Protein AF-A0A931GPS6-F1 (afdb_monomer)

Sequence (138 aa):
MGAQVFADIESTREVWTLAVPTLPRVAVMQGTRPGVTLSGTPGQKTSITVAGITISGLPQGDNGQGALESSVYTTGTFEFPITGAVAGTVPGVPVYFVAADGTLSITATGNTYFGVVNEPSGYLVRGTVRPIKIGVTA

Nearest PDB structures (foldseek):
  5wk1-assembly1_X  TM=4.349E-01  e=1.914E-01  Pseudoalteromonas phage TW1

Structure (mmCIF, N/CA/C/O backbone):
data_AF-A0A931GPS6-F1
#
_entry.id   AF-A0A931GPS6-F1
#
loop_
_atom_site.group_PDB
_atom_site.id
_atom_site.type_symbol
_atom_site.label_atom_id
_atom_site.label_alt_id
_atom_site.label_comp_id
_atom_site.label_asym_id
_atom_site.label_entity_id
_atom_site.label_seq_id
_atom_site.pdbx_PDB_ins_code
_atom_site.Cartn_x
_atom_site.Cartn_y
_atom_site.Cartn_z
_atom_site.occupancy
_atom_site.B_iso_or_equiv
_atom_site.auth_seq_id
_atom_site.auth_comp_id
_atom_site.auth_asym_id
_atom_site.auth_atom_id
_atom_site.pdbx_PDB_model_num
ATOM 1 N N . MET A 1 1 ? 9.124 1.907 -0.034 1.00 54.72 1 MET A N 1
ATOM 2 C CA . MET A 1 1 ? 8.328 1.878 -1.280 1.00 54.72 1 MET A CA 1
ATOM 3 C C . MET A 1 1 ? 7.796 0.475 -1.438 1.00 54.72 1 MET A C 1
ATOM 5 O O . MET A 1 1 ? 8.577 -0.442 -1.206 1.00 54.72 1 MET A O 1
ATOM 9 N N . GLY A 1 2 ? 6.513 0.307 -1.754 1.00 60.44 2 GLY A N 1
ATOM 10 C CA . GLY A 1 2 ? 5.933 -1.023 -1.828 1.00 60.44 2 GLY A CA 1
ATOM 11 C C . GLY A 1 2 ? 6.052 -1.693 -3.189 1.00 60.44 2 GLY A C 1
ATOM 12 O O . GLY A 1 2 ? 5.688 -1.120 -4.210 1.00 60.44 2 GLY A O 1
ATOM 13 N N . ALA A 1 3 ? 6.598 -2.903 -3.238 1.00 74.56 3 ALA A N 1
ATOM 14 C CA . ALA A 1 3 ? 6.698 -3.657 -4.484 1.00 74.56 3 ALA A CA 1
ATOM 15 C C . ALA A 1 3 ? 5.430 -4.493 -4.677 1.00 74.56 3 ALA A C 1
ATOM 17 O O . ALA A 1 3 ? 5.008 -5.184 -3.757 1.00 74.56 3 ALA A O 1
ATOM 18 N N . GLN A 1 4 ? 4.808 -4.451 -5.854 1.00 76.25 4 GLN A N 1
ATOM 19 C CA . GLN A 1 4 ? 3.687 -5.343 -6.147 1.00 76.25 4 GLN A CA 1
ATOM 20 C C . GLN A 1 4 ? 4.184 -6.793 -6.184 1.00 76.25 4 GLN A C 1
ATOM 22 O O . GLN A 1 4 ? 5.137 -7.104 -6.895 1.00 76.25 4 GLN A O 1
ATOM 27 N N . VAL A 1 5 ? 3.539 -7.662 -5.409 1.00 76.88 5 VAL A N 1
ATOM 28 C CA . VAL A 1 5 ? 3.860 -9.095 -5.300 1.00 76.88 5 VAL A CA 1
ATOM 29 C C . VAL A 1 5 ? 2.902 -9.926 -6.140 1.00 76.88 5 VAL A C 1
ATOM 31 O O . VAL A 1 5 ? 3.316 -10.894 -6.769 1.00 76.88 5 VAL A O 1
ATOM 34 N N . PHE A 1 6 ? 1.628 -9.527 -6.187 1.00 77.00 6 PHE A N 1
ATOM 35 C CA . PHE A 1 6 ? 0.615 -10.159 -7.029 1.00 77.00 6 PHE A CA 1
ATOM 36 C C . PHE A 1 6 ? -0.213 -9.138 -7.782 1.00 77.00 6 PHE A C 1
ATOM 38 O O . PHE A 1 6 ? -0.380 -7.999 -7.333 1.00 77.00 6 PHE A O 1
ATOM 45 N N . ALA A 1 7 ? -0.746 -9.602 -8.913 1.00 76.81 7 ALA A N 1
ATOM 46 C CA . ALA A 1 7 ? -1.601 -8.825 -9.787 1.00 76.81 7 ALA A CA 1
ATOM 47 C C . ALA A 1 7 ? -2.745 -8.172 -9.001 1.00 76.81 7 ALA A C 1
ATOM 49 O O . ALA A 1 7 ? -3.389 -8.789 -8.148 1.00 76.81 7 ALA A O 1
ATOM 50 N N . ASP A 1 8 ? -2.951 -6.898 -9.293 1.00 82.44 8 ASP A N 1
ATOM 51 C CA . ASP A 1 8 ? -4.174 -6.185 -8.986 1.00 82.44 8 ASP A CA 1
ATOM 52 C C . ASP A 1 8 ? -5.224 -6.494 -10.060 1.00 82.44 8 ASP A C 1
ATOM 54 O O . ASP A 1 8 ? -4.926 -7.075 -11.107 1.00 82.44 8 ASP A O 1
ATOM 58 N N . ILE A 1 9 ? -6.464 -6.090 -9.809 1.00 79.81 9 ILE A N 1
ATOM 59 C CA . ILE A 1 9 ? -7.508 -6.118 -10.827 1.00 79.81 9 ILE A CA 1
ATOM 60 C C . ILE A 1 9 ? -7.524 -4.742 -11.493 1.00 79.81 9 ILE A C 1
ATOM 62 O O . ILE A 1 9 ? -7.954 -3.764 -10.887 1.00 79.81 9 ILE A O 1
ATOM 66 N N . GLU A 1 10 ? -7.086 -4.653 -12.750 1.00 78.94 10 GLU A N 1
ATOM 67 C CA . GLU A 1 10 ? -6.937 -3.349 -13.415 1.00 78.94 10 GLU A CA 1
ATOM 68 C C . GLU A 1 10 ? -8.250 -2.563 -13.484 1.00 78.94 10 GLU A C 1
ATOM 70 O O . GLU A 1 10 ? -8.254 -1.342 -13.345 1.00 78.94 10 GLU A O 1
ATOM 75 N N . SER A 1 11 ? -9.377 -3.266 -13.637 1.00 78.38 11 SER A N 1
ATOM 76 C CA . SER A 1 11 ? -10.708 -2.659 -13.688 1.00 78.38 11 SER A CA 1
ATOM 77 C C . SER A 1 11 ? -11.178 -2.082 -12.350 1.00 78.38 11 SER A C 1
ATOM 79 O O . SER A 1 11 ? -12.202 -1.409 -12.326 1.00 78.38 11 SER A O 1
ATOM 81 N N . THR A 1 12 ? -10.478 -2.349 -11.240 1.00 83.25 12 THR A N 1
ATOM 82 C CA . THR A 1 12 ? -10.777 -1.739 -9.934 1.00 83.25 12 THR A CA 1
ATOM 83 C C . THR A 1 12 ? -9.880 -0.547 -9.626 1.00 83.25 12 THR A C 1
ATOM 85 O O . THR A 1 12 ? -10.019 0.048 -8.558 1.00 83.25 12 THR A O 1
ATOM 88 N N . ARG A 1 13 ? -8.938 -0.194 -10.511 1.00 87.31 13 ARG A N 1
ATOM 89 C CA . ARG A 1 13 ? -8.106 0.999 -10.331 1.00 87.31 13 ARG A CA 1
ATOM 90 C C . ARG A 1 13 ? -8.981 2.245 -10.359 1.00 87.31 13 ARG A C 1
ATOM 92 O O . ARG A 1 13 ? -9.891 2.370 -11.173 1.00 87.31 13 ARG A O 1
ATOM 99 N N . GLU A 1 14 ? -8.671 3.179 -9.478 1.00 90.44 14 GLU A N 1
ATOM 100 C CA . GLU A 1 14 ? -9.424 4.422 -9.325 1.00 90.44 14 GLU A CA 1
ATOM 101 C C . GLU A 1 14 ? -8.483 5.621 -9.388 1.00 90.44 14 GLU A C 1
ATOM 103 O O . GLU A 1 14 ? -7.279 5.483 -9.186 1.00 90.44 14 GLU A O 1
ATOM 108 N N . VAL A 1 15 ? -9.028 6.804 -9.666 1.00 91.06 15 VAL A N 1
ATOM 109 C CA . VAL A 1 15 ? -8.310 8.067 -9.475 1.00 91.06 15 VAL A CA 1
ATOM 110 C C . VAL A 1 15 ? -8.781 8.665 -8.161 1.00 91.06 15 VAL A C 1
ATOM 112 O O . VAL A 1 15 ? -9.977 8.887 -7.975 1.00 91.06 15 VAL A O 1
ATOM 115 N N . TRP A 1 16 ? -7.851 8.890 -7.236 1.00 92.69 16 TRP A N 1
ATOM 116 C CA . TRP A 1 16 ? -8.140 9.480 -5.933 1.00 92.69 16 TRP A CA 1
ATOM 117 C C . TRP A 1 16 ? -7.515 10.860 -5.824 1.00 92.69 16 TRP A C 1
ATOM 119 O O . TRP A 1 16 ? -6.339 11.034 -6.136 1.00 92.69 16 TRP A O 1
ATOM 129 N N . THR A 1 17 ? -8.282 11.813 -5.297 1.00 93.06 17 THR A N 1
ATOM 130 C CA . THR A 1 17 ? -7.736 13.055 -4.750 1.00 93.06 17 THR A CA 1
ATOM 131 C C . THR A 1 17 ? -7.157 12.767 -3.367 1.00 93.06 17 THR A C 1
ATOM 133 O O . THR A 1 17 ? -7.866 12.315 -2.466 1.00 93.06 17 THR A O 1
ATOM 136 N N . LEU A 1 18 ? -5.862 13.011 -3.204 1.00 90.19 18 LEU A N 1
ATOM 137 C CA . LEU A 1 18 ? -5.105 12.738 -1.989 1.00 90.19 18 LEU A CA 1
ATOM 138 C C . LEU A 1 18 ? -4.937 14.010 -1.155 1.00 90.19 18 LEU A C 1
ATOM 140 O O . LEU A 1 18 ? -4.931 15.123 -1.673 1.00 90.19 18 LEU A O 1
ATOM 144 N N . ALA A 1 19 ? -4.779 13.849 0.157 1.00 88.31 19 ALA A N 1
ATOM 145 C CA . ALA A 1 19 ? -4.610 14.985 1.065 1.00 88.31 19 ALA A CA 1
ATOM 146 C C . ALA A 1 19 ? -3.235 15.662 0.933 1.00 88.31 19 ALA A C 1
ATOM 148 O O . ALA A 1 19 ? -3.085 16.838 1.255 1.00 88.31 19 ALA A O 1
ATOM 149 N N . VAL A 1 20 ? -2.228 14.912 0.480 1.00 88.44 20 VAL A N 1
ATOM 150 C CA . VAL A 1 20 ? -0.842 15.364 0.334 1.00 88.44 20 VAL A CA 1
ATOM 151 C C . VAL A 1 20 ? -0.231 14.790 -0.946 1.00 88.44 20 VAL A C 1
ATOM 153 O O . VAL A 1 20 ? -0.697 13.751 -1.426 1.00 88.44 20 VAL A O 1
ATOM 156 N N . PRO A 1 21 ? 0.822 15.418 -1.498 1.00 88.62 21 PRO A N 1
ATOM 157 C CA . PRO A 1 21 ? 1.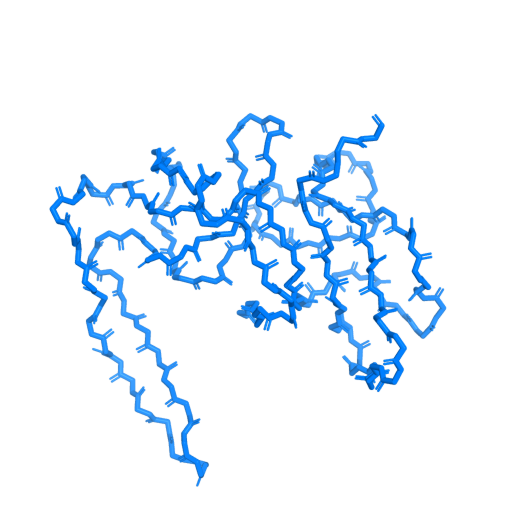588 14.834 -2.587 1.00 88.62 21 PRO A CA 1
ATOM 158 C C . PRO A 1 21 ? 2.175 13.482 -2.181 1.00 88.62 21 PRO A C 1
ATOM 160 O O . PRO A 1 21 ? 2.714 13.333 -1.084 1.00 88.62 21 PRO A O 1
ATOM 163 N N . THR A 1 22 ? 2.093 12.497 -3.068 1.00 88.75 22 THR A N 1
ATOM 164 C CA . THR A 1 22 ? 2.562 11.137 -2.784 1.00 88.75 22 THR A CA 1
ATOM 165 C C . THR A 1 22 ? 3.368 10.579 -3.939 1.00 88.75 22 THR A C 1
ATOM 167 O O . THR A 1 22 ? 3.047 10.764 -5.112 1.00 88.75 22 THR A O 1
ATOM 170 N N . LEU A 1 23 ? 4.431 9.857 -3.597 1.00 88.50 23 LEU A N 1
ATOM 171 C CA . LEU A 1 23 ? 5.190 9.083 -4.569 1.00 88.50 23 LEU A CA 1
ATOM 172 C C . LEU A 1 23 ? 4.364 7.876 -5.041 1.00 88.50 23 LEU A C 1
ATOM 174 O O . LEU A 1 23 ? 3.464 7.432 -4.324 1.00 88.50 23 LEU A O 1
ATOM 178 N N . PRO A 1 24 ? 4.693 7.292 -6.202 1.00 86.94 24 PRO A N 1
ATOM 179 C CA . PRO A 1 24 ? 4.223 5.963 -6.571 1.00 86.94 24 PRO A CA 1
ATOM 180 C C . PRO A 1 24 ? 4.564 4.925 -5.503 1.00 86.94 24 PRO A C 1
ATOM 182 O O . PRO A 1 24 ? 5.593 5.025 -4.826 1.00 86.94 24 PRO A O 1
ATOM 185 N N . ARG A 1 25 ? 3.762 3.862 -5.441 1.00 87.94 25 ARG A N 1
ATOM 186 C CA . ARG A 1 25 ? 3.969 2.699 -4.572 1.00 87.94 25 ARG A CA 1
ATOM 187 C C . ARG A 1 25 ? 3.980 3.052 -3.083 1.00 87.94 25 ARG A C 1
ATOM 189 O O . ARG A 1 25 ? 4.719 2.458 -2.291 1.00 87.94 25 ARG A O 1
ATOM 196 N N . VAL A 1 26 ? 3.173 4.036 -2.707 1.00 91.62 26 VAL A N 1
ATOM 197 C CA . VAL A 1 26 ? 2.965 4.481 -1.328 1.00 91.62 26 VAL A CA 1
ATOM 198 C C . VAL A 1 26 ? 1.564 4.069 -0.889 1.00 91.62 26 VAL A C 1
ATOM 200 O O . VAL A 1 26 ? 0.617 4.140 -1.673 1.00 91.62 26 VAL A O 1
ATOM 203 N N . ALA A 1 27 ? 1.448 3.596 0.352 1.00 94.19 27 ALA A N 1
ATOM 204 C CA . ALA A 1 27 ? 0.163 3.296 0.967 1.00 94.19 27 ALA A CA 1
ATOM 205 C C . ALA A 1 27 ? -0.630 4.594 1.160 1.00 94.19 27 ALA A C 1
ATOM 207 O O . ALA A 1 27 ? -0.089 5.593 1.631 1.00 94.19 27 ALA A O 1
ATOM 208 N N . VAL A 1 28 ? -1.905 4.582 0.791 1.00 94.38 28 VAL A N 1
ATOM 209 C CA . VAL A 1 28 ? -2.811 5.728 0.909 1.00 94.38 28 VAL A CA 1
ATOM 210 C C . VAL A 1 28 ? -4.187 5.271 1.377 1.00 94.38 28 VAL A C 1
ATOM 212 O O . VAL A 1 28 ? -4.560 4.110 1.212 1.00 94.38 28 VAL A O 1
ATOM 215 N N . MET A 1 29 ? -4.950 6.201 1.947 1.00 93.75 29 MET A N 1
ATOM 216 C CA . MET A 1 29 ? -6.322 5.976 2.397 1.00 93.75 29 MET A CA 1
ATOM 217 C C . MET A 1 29 ? -7.254 7.024 1.793 1.00 93.75 29 MET A C 1
ATOM 219 O O . MET A 1 29 ? -6.929 8.212 1.795 1.00 93.75 29 MET A O 1
ATOM 223 N N . GLN A 1 30 ? -8.437 6.596 1.351 1.00 91.44 30 GLN A N 1
ATOM 224 C CA . GLN A 1 30 ? -9.563 7.482 1.055 1.00 91.44 30 GLN A CA 1
ATOM 225 C C . GLN A 1 30 ? -10.736 7.103 1.964 1.00 91.44 30 GLN A C 1
ATOM 227 O O . GLN A 1 30 ? -11.445 6.121 1.735 1.00 91.44 30 GLN A O 1
ATOM 232 N N . GLY A 1 31 ? -10.907 7.852 3.055 1.00 88.56 31 GLY A N 1
ATOM 233 C CA . GLY A 1 31 ? -11.789 7.436 4.145 1.00 88.56 31 GLY A CA 1
ATOM 234 C C . GLY A 1 31 ? -11.299 6.119 4.758 1.00 88.56 31 GLY A C 1
ATOM 235 O O . GLY A 1 31 ? -10.169 6.041 5.231 1.00 88.56 31 GLY A O 1
ATOM 236 N N . THR A 1 32 ? -12.130 5.077 4.722 1.00 89.12 32 THR A N 1
ATOM 237 C CA . THR A 1 32 ? -11.794 3.727 5.214 1.00 89.12 32 THR A CA 1
ATOM 238 C C . THR A 1 32 ? -11.246 2.798 4.129 1.00 89.12 32 THR A C 1
ATOM 240 O O . THR A 1 32 ? -10.989 1.628 4.401 1.00 89.12 32 THR A O 1
ATOM 243 N N . ARG A 1 33 ? -11.084 3.287 2.893 1.00 91.62 33 ARG A N 1
ATOM 244 C CA . ARG A 1 33 ? -10.672 2.470 1.748 1.00 91.62 33 ARG A CA 1
ATOM 245 C C . ARG A 1 33 ? -9.147 2.499 1.608 1.00 91.62 33 ARG A C 1
ATOM 247 O O . ARG A 1 33 ? -8.601 3.586 1.400 1.00 91.62 33 ARG A O 1
ATOM 254 N N . PRO A 1 34 ? -8.464 1.345 1.707 1.00 94.50 34 PRO A N 1
ATOM 255 C CA . PRO A 1 34 ? -7.028 1.260 1.487 1.00 94.50 34 PRO A CA 1
ATOM 256 C C . PRO A 1 34 ? -6.691 1.277 0.002 1.00 94.50 34 PRO A C 1
ATOM 258 O O . PRO A 1 34 ? -7.412 0.715 -0.824 1.00 94.50 34 PRO A O 1
ATOM 261 N N . GLY A 1 35 ? -5.561 1.891 -0.326 1.00 94.00 35 GLY A N 1
ATOM 262 C CA . GLY A 1 35 ? -5.028 1.894 -1.674 1.00 94.00 35 GLY A CA 1
ATOM 263 C C . GLY A 1 35 ? -3.510 2.012 -1.714 1.00 94.00 35 GLY A C 1
ATOM 264 O O . GLY A 1 35 ? -2.854 2.331 -0.721 1.00 94.00 35 GLY A O 1
ATOM 265 N N . VAL A 1 36 ? -2.944 1.750 -2.887 1.00 93.69 36 VAL A N 1
ATOM 266 C CA . VAL A 1 36 ? -1.526 1.975 -3.184 1.00 93.69 36 VAL A CA 1
ATOM 267 C C . VAL A 1 36 ? -1.418 2.838 -4.427 1.00 93.69 36 VAL A C 1
ATOM 269 O O . VAL A 1 36 ? -1.997 2.513 -5.459 1.00 93.69 36 VAL A O 1
ATOM 272 N N . THR A 1 37 ? -0.670 3.932 -4.358 1.00 91.19 37 THR A N 1
ATOM 273 C CA . THR A 1 37 ? -0.489 4.820 -5.511 1.00 91.19 37 THR A CA 1
ATOM 274 C C . THR A 1 37 ? 0.210 4.090 -6.660 1.00 91.19 37 THR A C 1
ATOM 276 O O . THR A 1 37 ? 1.255 3.463 -6.488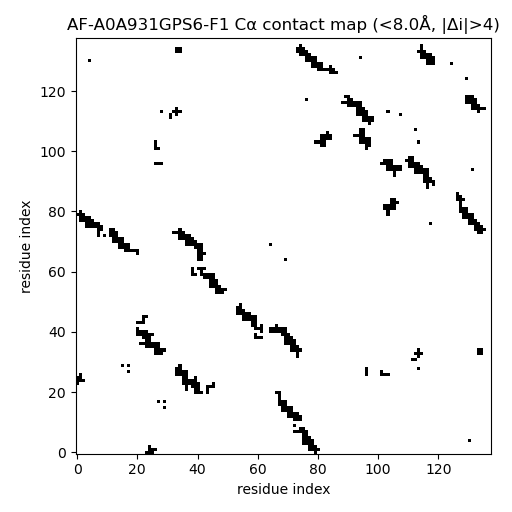 1.00 91.19 37 THR A O 1
ATOM 279 N N . LEU A 1 38 ? -0.363 4.168 -7.856 1.00 87.19 38 LEU A N 1
ATOM 280 C CA . LEU A 1 38 ? 0.219 3.646 -9.090 1.00 87.19 38 LEU A CA 1
ATOM 281 C C . LEU A 1 38 ? 1.151 4.686 -9.715 1.00 87.19 38 LEU A C 1
ATOM 283 O O . LEU A 1 38 ? 2.321 4.391 -9.944 1.00 87.19 38 LEU A O 1
ATOM 287 N N . SER A 1 39 ? 0.636 5.892 -9.968 1.00 81.81 39 SER A N 1
ATOM 288 C CA . SER A 1 39 ? 1.354 6.971 -10.667 1.00 81.81 39 SER A CA 1
ATOM 289 C C . SER A 1 39 ? 2.017 7.981 -9.725 1.00 81.81 39 SER A C 1
ATOM 291 O O . SER A 1 39 ? 2.884 8.740 -10.144 1.00 81.81 39 SER A O 1
ATOM 293 N N . GLY A 1 40 ? 1.620 8.009 -8.447 1.00 84.56 40 GLY A N 1
ATOM 294 C CA . GLY A 1 40 ? 1.897 9.157 -7.578 1.00 84.56 40 GLY A CA 1
ATOM 295 C C . GLY A 1 40 ? 1.122 10.403 -8.022 1.00 84.56 40 GLY A C 1
ATOM 296 O O . GLY A 1 40 ? 0.343 10.342 -8.978 1.00 84.56 40 GLY A O 1
ATOM 297 N N . THR A 1 41 ? 1.286 11.507 -7.297 1.00 86.94 41 THR A N 1
ATOM 298 C CA . THR A 1 41 ? 0.726 12.815 -7.678 1.00 86.94 41 THR A CA 1
ATOM 299 C C . THR A 1 41 ? 1.622 13.525 -8.697 1.00 86.94 41 THR A C 1
ATOM 301 O O . THR A 1 41 ? 2.838 13.298 -8.671 1.00 86.94 41 THR A O 1
ATOM 304 N N . PRO A 1 42 ? 1.084 14.434 -9.530 1.00 84.88 42 PRO A N 1
ATOM 305 C CA . PRO A 1 42 ? 1.874 15.164 -10.509 1.00 84.88 42 PRO A CA 1
ATOM 306 C C . PRO A 1 42 ? 3.126 15.857 -9.964 1.00 84.88 42 PRO A C 1
ATOM 308 O O . PRO A 1 42 ? 3.162 16.335 -8.826 1.00 84.88 42 PRO A O 1
ATOM 311 N N . GLY A 1 43 ? 4.177 15.904 -10.784 1.00 79.25 43 GLY A N 1
ATOM 312 C CA . GLY A 1 43 ? 5.458 16.538 -10.443 1.00 79.25 43 GLY A CA 1
ATOM 313 C C . GLY A 1 43 ? 6.351 15.743 -9.480 1.00 79.25 43 GLY A C 1
ATOM 314 O O . GLY A 1 43 ? 7.481 16.159 -9.196 1.00 79.25 43 GLY A O 1
ATOM 315 N N . GLN A 1 44 ? 5.893 14.585 -8.998 1.00 81.75 44 GLN A N 1
ATOM 316 C CA . GLN A 1 44 ? 6.713 13.683 -8.201 1.00 81.75 44 GLN A CA 1
ATOM 317 C C . GLN A 1 44 ? 7.750 12.961 -9.063 1.00 81.75 44 GLN A C 1
ATOM 319 O O . GLN A 1 44 ? 7.520 12.609 -10.222 1.00 81.75 44 GLN A O 1
ATOM 324 N N . LYS A 1 45 ? 8.923 12.727 -8.476 1.00 80.50 45 LYS A N 1
ATOM 325 C CA . LYS A 1 45 ? 10.032 12.039 -9.138 1.00 80.50 45 LYS A CA 1
ATOM 326 C C . LYS A 1 45 ?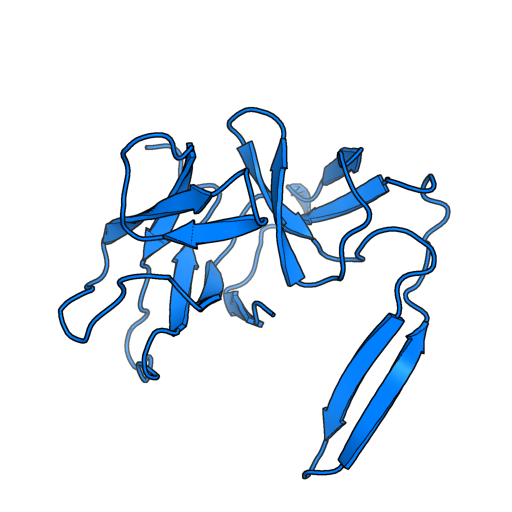 10.295 10.714 -8.453 1.00 80.50 45 LYS A C 1
ATOM 328 O O . LYS A 1 45 ? 10.269 10.628 -7.228 1.00 80.50 45 LYS A O 1
ATOM 333 N N . THR A 1 46 ? 10.582 9.691 -9.244 1.00 75.75 46 THR A N 1
ATOM 334 C CA . THR A 1 46 ? 10.988 8.386 -8.723 1.00 75.75 46 THR A CA 1
ATOM 335 C C . THR A 1 46 ? 12.476 8.140 -8.947 1.00 75.75 46 THR A C 1
ATOM 337 O O . THR A 1 46 ? 13.139 8.837 -9.725 1.00 75.75 46 THR A O 1
ATOM 340 N N . SER A 1 47 ? 12.987 7.128 -8.256 1.00 81.00 47 SER A N 1
ATOM 341 C CA . SER A 1 47 ? 14.326 6.598 -8.458 1.00 81.00 47 SER A CA 1
ATOM 342 C C . SER A 1 47 ? 14.234 5.099 -8.699 1.00 81.00 47 SER A C 1
ATOM 344 O O . SER A 1 47 ? 13.462 4.403 -8.038 1.00 81.00 47 SER A O 1
ATOM 346 N N . ILE A 1 48 ? 15.040 4.595 -9.627 1.00 80.3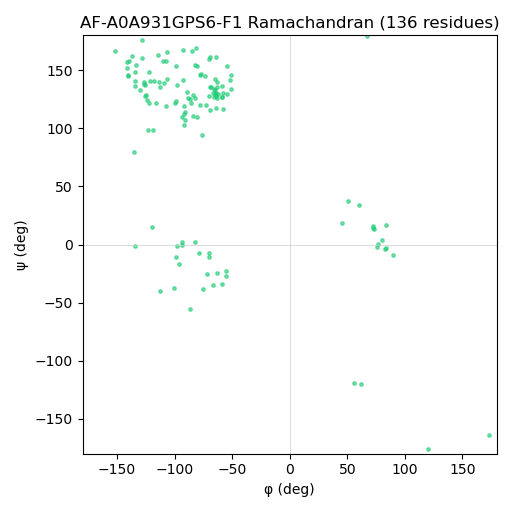8 48 ILE A N 1
ATOM 347 C CA . ILE A 1 48 ? 15.217 3.160 -9.850 1.00 80.38 48 ILE A CA 1
ATOM 348 C C . ILE A 1 48 ? 16.670 2.799 -9.583 1.00 80.38 48 ILE A C 1
ATOM 350 O O . ILE A 1 48 ? 17.575 3.545 -9.951 1.00 80.38 48 ILE A O 1
ATOM 354 N N . THR A 1 49 ? 16.902 1.647 -8.967 1.00 80.69 49 THR A N 1
ATOM 355 C CA . THR A 1 49 ? 18.246 1.084 -8.843 1.00 80.69 49 THR A CA 1
ATOM 356 C C . THR A 1 49 ? 18.347 -0.113 -9.772 1.00 80.69 49 THR A C 1
ATOM 358 O O . THR A 1 49 ? 17.602 -1.080 -9.623 1.00 80.69 49 THR A O 1
ATOM 361 N N . VAL A 1 50 ? 19.265 -0.050 -10.734 1.00 79.69 50 VAL A N 1
ATOM 362 C CA . VAL A 1 50 ? 19.537 -1.131 -11.689 1.00 79.69 50 VAL A CA 1
ATOM 363 C C . VAL A 1 50 ? 21.008 -1.496 -11.562 1.00 79.69 50 VAL A C 1
ATOM 365 O O . VAL A 1 50 ? 21.872 -0.635 -11.699 1.00 79.69 50 VAL A O 1
ATOM 368 N N . ALA A 1 51 ? 21.293 -2.761 -11.245 1.00 84.81 51 ALA A N 1
ATOM 369 C CA . ALA A 1 51 ? 22.658 -3.274 -11.071 1.00 84.81 51 ALA A CA 1
ATOM 370 C C . ALA A 1 51 ? 23.544 -2.432 -10.117 1.00 84.81 51 ALA A C 1
ATOM 372 O O . ALA A 1 51 ? 24.731 -2.245 -10.358 1.00 84.81 51 ALA A O 1
ATOM 373 N N . GLY A 1 52 ? 22.964 -1.904 -9.032 1.00 82.38 52 GLY A N 1
ATOM 374 C CA . GLY A 1 52 ? 23.683 -1.098 -8.033 1.00 82.38 52 GLY A CA 1
ATOM 375 C C . GLY A 1 52 ? 23.839 0.388 -8.379 1.00 82.38 52 GLY A C 1
ATOM 376 O O . GLY A 1 52 ? 24.331 1.147 -7.549 1.00 82.38 52 GLY A O 1
ATOM 377 N N . ILE A 1 53 ? 23.377 0.831 -9.552 1.00 84.81 53 ILE A N 1
ATOM 378 C CA . ILE A 1 53 ? 23.357 2.244 -9.944 1.00 84.81 53 ILE A CA 1
ATOM 379 C C . ILE A 1 53 ? 21.958 2.804 -9.705 1.00 84.81 53 ILE A C 1
ATOM 381 O O . ILE A 1 53 ? 20.978 2.288 -10.243 1.00 84.81 53 ILE A O 1
ATOM 385 N N . THR A 1 54 ? 21.863 3.874 -8.916 1.00 87.69 54 THR A N 1
ATOM 386 C CA . THR A 1 54 ? 20.601 4.584 -8.680 1.00 87.69 54 THR A CA 1
ATOM 387 C C . THR A 1 54 ? 20.425 5.702 -9.701 1.00 87.69 54 THR A C 1
ATOM 389 O O . THR A 1 54 ? 21.160 6.687 -9.695 1.00 87.69 54 THR A O 1
ATOM 392 N N . ILE A 1 55 ? 19.417 5.560 -10.557 1.00 83.94 55 ILE A N 1
ATOM 393 C CA . ILE A 1 55 ? 18.943 6.601 -11.465 1.00 83.94 55 ILE A CA 1
ATOM 394 C C . ILE A 1 55 ? 17.838 7.355 -10.731 1.00 83.94 55 ILE A C 1
ATOM 396 O O . ILE A 1 55 ? 16.780 6.791 -10.454 1.00 83.94 55 ILE A O 1
ATOM 400 N N . SER A 1 56 ? 18.096 8.618 -10.399 1.00 85.75 56 SER A N 1
ATOM 401 C CA . SER A 1 56 ? 17.168 9.475 -9.658 1.00 85.75 56 SER A CA 1
ATOM 402 C C . SER A 1 56 ? 16.546 10.545 -10.540 1.00 85.75 56 SER A C 1
ATOM 404 O O . SER A 1 56 ? 17.114 10.949 -11.551 1.00 85.75 56 SER A O 1
ATOM 406 N N . GLY A 1 57 ? 15.396 11.057 -10.105 1.00 76.75 57 GLY A N 1
ATOM 407 C CA . GLY A 1 57 ? 14.769 12.211 -10.739 1.00 76.75 57 GLY A CA 1
ATOM 408 C C . GLY A 1 57 ? 13.924 11.866 -11.963 1.00 76.75 57 GLY A C 1
ATOM 409 O O . GLY A 1 57 ? 13.607 12.769 -12.733 1.00 76.75 57 GLY A O 1
ATOM 410 N N . LEU A 1 58 ? 13.564 10.591 -12.136 1.00 77.00 58 LEU A N 1
ATOM 411 C CA . LEU A 1 58 ? 12.721 10.151 -13.239 1.00 77.00 58 LEU A CA 1
ATOM 412 C C . LEU A 1 58 ? 11.337 10.794 -13.086 1.00 77.00 58 LEU A C 1
ATOM 414 O O . LEU A 1 58 ? 10.682 10.544 -12.065 1.00 77.00 58 LEU A O 1
ATOM 418 N N . PRO A 1 59 ? 10.908 11.640 -14.042 1.00 69.56 59 PRO A N 1
ATOM 419 C CA . PRO A 1 59 ? 9.592 12.252 -13.986 1.00 69.56 59 PRO A CA 1
ATOM 420 C C . PRO A 1 59 ? 8.527 11.159 -14.059 1.00 69.56 59 PRO A C 1
ATOM 422 O O . PRO A 1 59 ? 8.634 10.226 -14.858 1.00 69.56 59 PRO A O 1
ATOM 425 N N . GLN A 1 60 ? 7.517 11.260 -13.201 1.00 70.06 60 GLN A N 1
ATOM 426 C CA . GLN A 1 60 ? 6.306 10.463 -13.347 1.00 70.06 60 GLN A CA 1
ATOM 427 C C . GLN A 1 60 ? 5.443 11.056 -14.459 1.00 70.06 60 GLN A C 1
ATOM 429 O O . GLN A 1 60 ? 5.446 12.265 -14.689 1.00 70.06 60 GLN A O 1
ATOM 434 N N . GLY A 1 61 ? 4.734 10.192 -15.183 1.00 60.72 61 GLY A N 1
ATOM 435 C CA . GLY A 1 61 ? 3.735 10.653 -16.134 1.00 60.72 61 GLY A CA 1
ATOM 436 C C . GLY A 1 61 ? 2.560 11.248 -15.369 1.00 60.72 61 GLY A C 1
ATOM 437 O O . GLY A 1 61 ? 1.868 10.523 -14.661 1.00 60.72 61 GLY A O 1
ATOM 438 N N . ASP A 1 62 ? 2.318 12.546 -15.538 1.00 62.44 62 ASP A N 1
ATOM 439 C CA . ASP A 1 62 ? 1.218 13.237 -14.858 1.00 62.44 62 ASP A CA 1
ATOM 440 C C . ASP A 1 62 ? -0.166 12.819 -15.396 1.00 62.44 62 ASP A C 1
ATOM 442 O O . ASP A 1 62 ? -1.177 13.213 -14.832 1.00 62.44 62 ASP A O 1
ATOM 446 N N . ASN A 1 63 ? -0.242 12.024 -16.476 1.00 61.03 63 ASN A N 1
ATOM 447 C CA . ASN A 1 63 ? -1.463 11.472 -17.095 1.00 61.03 63 ASN A CA 1
ATOM 448 C C . ASN A 1 63 ? -2.638 12.468 -17.281 1.00 61.03 63 ASN A C 1
ATOM 450 O O . ASN A 1 63 ? -3.773 12.042 -17.476 1.00 61.03 63 ASN A O 1
ATOM 454 N N . GLY A 1 64 ? -2.386 13.784 -17.238 1.00 66.31 64 GLY A N 1
ATOM 455 C CA . GLY A 1 64 ? -3.420 14.825 -17.246 1.00 66.31 64 GLY A CA 1
ATOM 456 C C . GLY A 1 64 ? -4.219 14.963 -15.939 1.00 66.31 64 GLY A C 1
ATOM 457 O O . GLY A 1 64 ? -5.289 15.562 -15.958 1.00 66.31 64 GLY A O 1
ATOM 458 N N . GLN A 1 65 ? -3.732 14.403 -14.831 1.00 77.44 65 GLN A N 1
ATOM 459 C CA . GLN A 1 65 ? -4.376 14.419 -13.515 1.00 77.44 65 GLN A CA 1
ATOM 460 C C . GLN A 1 65 ? -4.139 15.750 -12.779 1.00 77.44 65 GLN A C 1
ATOM 462 O O . GLN A 1 65 ? -3.146 16.444 -13.014 1.00 77.44 65 GLN A O 1
ATOM 467 N N . GLY A 1 66 ? -5.056 16.124 -11.882 1.00 80.38 66 GLY A N 1
ATOM 468 C CA . GLY A 1 66 ? -4.914 17.295 -11.017 1.00 80.38 66 GLY A CA 1
ATOM 469 C C . GLY A 1 66 ? -3.743 17.169 -10.033 1.00 80.38 66 GLY A C 1
ATOM 470 O O . GLY A 1 66 ? -3.272 16.076 -9.739 1.00 80.38 66 GLY A O 1
ATOM 471 N N . ALA A 1 67 ? -3.278 18.289 -9.468 1.00 84.50 67 ALA A N 1
ATOM 472 C CA . ALA A 1 67 ? -2.040 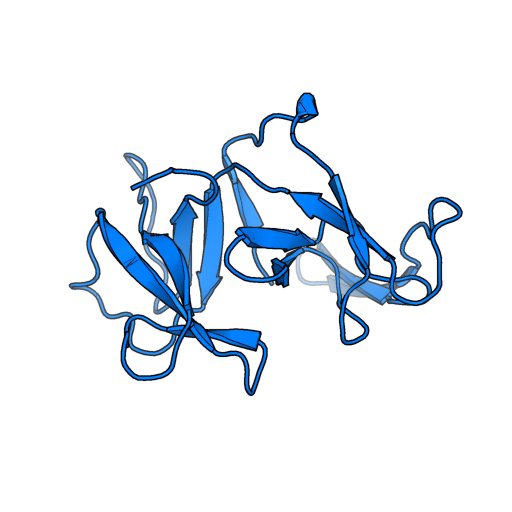18.356 -8.671 1.00 84.50 67 ALA A CA 1
ATOM 473 C C . ALA A 1 67 ? -1.956 17.387 -7.468 1.00 84.50 67 ALA A C 1
ATOM 475 O O . ALA A 1 67 ? -0.858 17.070 -7.015 1.00 84.50 67 ALA A O 1
ATOM 476 N N 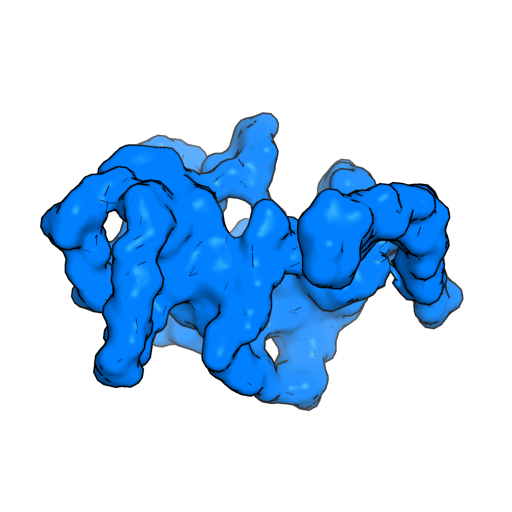. LEU A 1 68 ? -3.096 16.923 -6.948 1.00 88.62 68 LEU A N 1
ATOM 477 C CA . LEU A 1 68 ? -3.191 15.956 -5.846 1.00 88.62 68 LEU A CA 1
ATOM 478 C C . LEU A 1 68 ? -3.929 14.673 -6.244 1.00 88.62 68 LEU A C 1
ATOM 480 O O . LEU A 1 68 ? -4.352 13.907 -5.383 1.00 88.62 68 LEU A O 1
ATOM 484 N N . GLU A 1 69 ? -4.111 14.438 -7.535 1.00 89.94 69 GLU A N 1
ATOM 485 C CA . GLU A 1 69 ? -4.752 13.232 -8.033 1.00 89.94 69 GLU A CA 1
ATOM 486 C C . GLU A 1 69 ? -3.709 12.163 -8.343 1.00 89.94 69 GLU A C 1
ATOM 488 O O . GLU A 1 69 ? -2.609 12.456 -8.806 1.00 89.94 69 GLU A O 1
ATOM 493 N N . SER A 1 70 ? -4.044 10.914 -8.037 1.00 89.69 70 SER A N 1
ATOM 494 C CA . SER A 1 70 ? -3.223 9.764 -8.395 1.00 89.69 70 SER A CA 1
ATOM 495 C C . SER A 1 70 ? -4.110 8.611 -8.826 1.00 89.69 70 SER A C 1
ATOM 497 O O . SER A 1 70 ? -5.175 8.392 -8.245 1.00 89.69 70 SER A O 1
ATOM 499 N N . SER A 1 71 ? -3.656 7.825 -9.801 1.00 89.38 71 SER A N 1
ATOM 500 C CA . SER A 1 71 ? -4.213 6.493 -10.016 1.00 89.38 71 SER A CA 1
ATOM 501 C C . SER A 1 71 ? -3.807 5.589 -8.857 1.00 89.38 71 SER A C 1
ATOM 503 O O . SER A 1 71 ? -2.648 5.585 -8.445 1.00 89.38 71 SER A O 1
ATOM 505 N N . VAL A 1 72 ? -4.743 4.805 -8.337 1.00 91.62 72 VAL A N 1
ATOM 506 C CA . VAL A 1 72 ? -4.575 4.001 -7.128 1.00 91.62 72 VAL A CA 1
ATOM 507 C C . VAL A 1 72 ? -5.015 2.564 -7.385 1.00 91.62 72 VAL A C 1
ATOM 509 O O . VAL A 1 72 ? -6.092 2.301 -7.921 1.00 91.62 72 VAL A O 1
ATOM 512 N N . TYR A 1 73 ? -4.174 1.626 -6.959 1.00 92.19 73 TYR A N 1
ATOM 513 C CA . TYR A 1 73 ? -4.536 0.230 -6.782 1.00 92.19 73 TYR A CA 1
ATOM 514 C C . TYR A 1 73 ? -5.421 0.087 -5.548 1.00 92.19 73 TYR A C 1
ATOM 516 O O . TYR A 1 73 ? -4.991 0.400 -4.440 1.00 92.19 73 TYR A O 1
ATOM 524 N N . THR A 1 74 ? -6.637 -0.414 -5.729 1.00 92.38 74 THR A N 1
ATOM 525 C CA . THR A 1 74 ? -7.594 -0.686 -4.639 1.00 92.38 74 THR A CA 1
ATOM 526 C C . THR A 1 74 ? -7.611 -2.162 -4.230 1.00 92.38 74 THR A C 1
ATOM 528 O O . THR A 1 74 ? -8.182 -2.532 -3.206 1.00 92.38 74 THR A O 1
ATOM 531 N N . THR A 1 75 ? -6.968 -3.017 -5.026 1.00 92.31 75 THR A N 1
ATOM 532 C CA . THR A 1 75 ? -6.844 -4.462 -4.824 1.00 92.31 75 THR A CA 1
ATOM 533 C C . THR A 1 75 ? -5.412 -4.905 -5.120 1.00 92.31 75 THR A C 1
ATOM 535 O O . THR A 1 75 ? -4.647 -4.185 -5.762 1.00 92.31 75 THR A O 1
ATOM 538 N N . GLY A 1 76 ? -5.035 -6.092 -4.644 1.00 90.38 76 GLY A N 1
ATOM 539 C CA . GLY A 1 76 ? -3.731 -6.702 -4.921 1.00 90.38 76 GLY A CA 1
ATOM 540 C C . GLY A 1 76 ? -2.922 -6.974 -3.658 1.00 90.38 76 GLY A C 1
ATOM 541 O O . GLY A 1 76 ? -3.409 -6.811 -2.538 1.00 90.38 76 GLY A O 1
ATOM 542 N N . THR A 1 77 ? -1.685 -7.445 -3.837 1.00 92.56 77 THR A N 1
ATOM 543 C CA . THR A 1 77 ? -0.737 -7.678 -2.736 1.00 92.56 77 THR A CA 1
ATOM 544 C C . THR A 1 77 ? 0.561 -6.924 -2.991 1.00 92.56 77 THR A C 1
ATOM 546 O O . THR A 1 77 ? 1.156 -7.083 -4.056 1.00 92.56 77 THR A O 1
ATOM 549 N N . PHE A 1 78 ? 1.014 -6.143 -2.011 1.00 92.62 78 PHE A N 1
ATOM 550 C CA . PHE A 1 78 ? 2.177 -5.260 -2.125 1.00 92.62 78 PHE A CA 1
ATOM 551 C C . PHE A 1 78 ? 3.086 -5.392 -0.901 1.00 92.62 78 PHE A C 1
ATOM 553 O O . P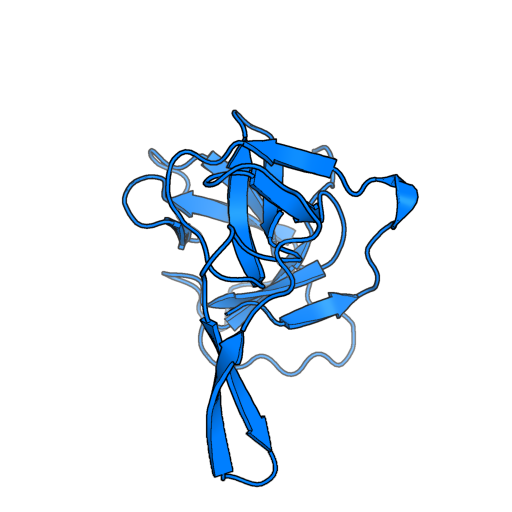HE A 1 78 ? 2.602 -5.420 0.225 1.00 92.62 78 PHE A O 1
ATOM 560 N N . GLU A 1 79 ? 4.399 -5.468 -1.089 1.00 92.81 79 GLU A N 1
ATOM 561 C CA . GLU A 1 79 ? 5.364 -5.467 0.011 1.00 92.81 79 GLU A CA 1
ATOM 562 C C . GLU A 1 79 ? 5.390 -4.107 0.684 1.00 92.81 79 GLU A C 1
ATOM 564 O O . GLU A 1 79 ? 5.487 -3.104 -0.000 1.00 92.81 79 GLU A O 1
ATOM 569 N N . PHE A 1 80 ? 5.397 -4.043 2.007 1.00 93.12 80 PHE A N 1
ATOM 570 C CA . PHE A 1 80 ? 5.644 -2.798 2.724 1.00 93.12 80 PHE A CA 1
ATOM 571 C C . PHE A 1 80 ? 6.515 -3.047 3.948 1.00 93.12 80 PHE A C 1
ATOM 573 O O . PHE A 1 80 ? 6.385 -4.101 4.572 1.00 93.12 80 PHE A O 1
ATOM 580 N N . PRO A 1 81 ? 7.390 -2.097 4.324 1.00 93.06 81 PRO A N 1
ATOM 581 C CA . PRO A 1 81 ? 7.942 -2.080 5.670 1.00 93.06 81 PRO A CA 1
ATOM 582 C C . PRO A 1 81 ? 6.812 -1.812 6.668 1.00 93.06 81 PRO A C 1
ATOM 584 O O . PRO A 1 81 ? 6.011 -0.899 6.465 1.00 93.06 81 PRO A O 1
ATOM 587 N N . ILE A 1 82 ? 6.754 -2.604 7.737 1.00 93.75 82 ILE A N 1
ATOM 588 C CA . ILE A 1 82 ? 5.708 -2.494 8.756 1.00 93.75 82 ILE A CA 1
ATOM 589 C C . ILE A 1 82 ? 6.349 -2.293 10.117 1.00 93.75 82 ILE A C 1
ATOM 591 O O . ILE A 1 82 ? 7.149 -3.109 10.586 1.00 93.75 82 ILE A O 1
ATOM 595 N N . THR A 1 83 ? 5.958 -1.215 10.779 1.00 94.44 83 THR A N 1
ATOM 596 C CA . THR A 1 83 ? 6.368 -0.926 12.147 1.00 94.44 83 THR A CA 1
ATOM 597 C C . THR A 1 83 ? 5.819 -1.997 13.088 1.00 94.44 83 THR A C 1
ATOM 599 O O . THR A 1 83 ? 4.627 -2.305 13.085 1.00 94.44 83 THR A O 1
ATOM 602 N N . GLY A 1 84 ? 6.707 -2.584 13.892 1.00 90.38 84 GLY A N 1
ATOM 603 C CA . GLY A 1 84 ? 6.374 -3.658 14.832 1.00 90.38 84 GLY A CA 1
ATOM 604 C C . GLY A 1 84 ? 6.331 -5.064 14.224 1.00 90.38 84 GLY A C 1
ATOM 605 O O . GLY A 1 84 ? 6.174 -6.023 14.975 1.00 90.38 84 GLY A O 1
ATOM 606 N N . ALA A 1 85 ? 6.515 -5.228 12.907 1.00 88.88 85 ALA A N 1
ATOM 607 C CA . ALA A 1 85 ? 6.608 -6.562 12.319 1.00 88.88 85 ALA A CA 1
ATOM 608 C C . ALA A 1 85 ? 7.877 -7.292 12.790 1.00 88.88 85 ALA A C 1
ATOM 610 O O . ALA A 1 85 ? 8.989 -6.769 12.715 1.00 88.88 85 ALA A O 1
ATOM 611 N N . VAL A 1 86 ? 7.700 -8.530 13.243 1.00 85.25 86 VAL A N 1
ATOM 612 C CA . VAL A 1 86 ? 8.755 -9.422 13.744 1.00 85.25 86 VAL A CA 1
ATOM 613 C C . VAL A 1 86 ? 8.668 -10.775 13.037 1.00 85.25 86 VAL A C 1
ATOM 615 O O . VAL A 1 86 ? 7.755 -11.017 12.249 1.00 85.25 86 VAL A O 1
ATOM 618 N N . ALA A 1 87 ? 9.602 -11.691 13.301 1.00 75.31 87 ALA A N 1
ATOM 619 C CA . ALA A 1 87 ? 9.587 -13.028 12.694 1.00 75.31 87 ALA A CA 1
ATOM 620 C C . ALA A 1 87 ? 8.271 -13.801 12.938 1.00 75.31 87 ALA A C 1
ATOM 622 O O . ALA A 1 87 ? 7.887 -14.616 12.111 1.00 75.31 87 ALA A O 1
ATOM 623 N N . GLY A 1 88 ? 7.557 -13.512 14.033 1.00 72.50 88 GLY A N 1
ATOM 624 C CA . GLY A 1 88 ? 6.239 -14.087 14.337 1.00 72.50 88 GLY A CA 1
ATOM 625 C C . GLY A 1 88 ? 5.046 -13.405 13.653 1.00 72.50 88 GLY A C 1
ATOM 626 O O . GLY A 1 88 ? 3.908 -13.778 13.919 1.00 72.50 88 GLY A O 1
ATOM 627 N N . THR A 1 89 ? 5.260 -12.395 12.808 1.00 85.50 89 THR A N 1
ATOM 628 C CA . THR A 1 89 ? 4.189 -11.779 12.014 1.00 85.50 89 THR A CA 1
ATOM 629 C C . THR A 1 89 ? 3.834 -12.706 10.852 1.00 85.50 89 THR A C 1
ATOM 631 O O . THR A 1 89 ? 4.493 -12.668 9.818 1.00 85.50 89 THR A O 1
ATOM 634 N N . VAL A 1 90 ? 2.820 -13.545 11.064 1.00 86.75 90 VAL A N 1
ATOM 635 C CA . VAL A 1 90 ? 2.360 -14.590 10.134 1.00 86.75 90 VAL A CA 1
ATOM 636 C C . VAL A 1 90 ? 1.236 -14.102 9.202 1.00 86.75 90 VAL A C 1
ATOM 638 O O . VAL A 1 90 ? 0.642 -13.046 9.453 1.00 86.75 90 VAL A O 1
ATOM 641 N N . PRO A 1 91 ? 0.893 -14.856 8.137 1.00 90.56 91 PRO A N 1
ATOM 642 C CA . PRO A 1 91 ? -0.269 -14.562 7.300 1.00 90.56 91 PRO A CA 1
ATOM 643 C C . PRO A 1 91 ? -1.564 -14.387 8.103 1.00 90.56 91 PRO A C 1
ATOM 645 O O . PRO A 1 91 ? -1.818 -15.109 9.064 1.00 90.56 91 PRO A O 1
ATOM 648 N N . GLY A 1 92 ? -2.394 -13.429 7.690 1.00 90.31 92 GLY A N 1
ATOM 649 C CA . GLY A 1 92 ? -3.662 -13.087 8.338 1.00 90.31 92 GLY A CA 1
ATOM 650 C C . GLY A 1 92 ? -3.560 -12.022 9.433 1.00 90.31 92 GLY A C 1
ATOM 651 O O . GLY A 1 92 ? -4.594 -11.521 9.869 1.00 90.31 92 GLY A O 1
ATOM 652 N N . VAL A 1 93 ? -2.351 -11.622 9.851 1.00 92.62 93 VAL A N 1
ATOM 653 C CA . VAL A 1 93 ? -2.181 -10.512 10.803 1.00 92.62 93 VAL A CA 1
ATOM 654 C C . VAL A 1 93 ? -2.713 -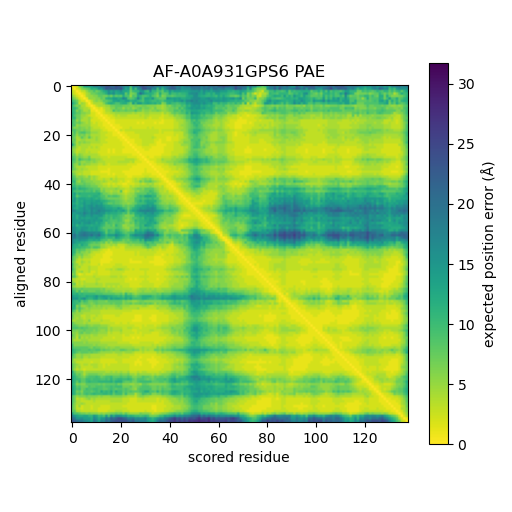9.206 10.186 1.00 92.62 93 VAL A C 1
ATOM 656 O O . VAL A 1 93 ? -2.275 -8.845 9.086 1.00 92.62 93 VAL A O 1
ATOM 659 N N . PRO A 1 94 ? -3.630 -8.484 10.863 1.00 94.69 94 PRO A N 1
ATOM 660 C CA . PRO A 1 94 ? -4.116 -7.187 10.409 1.00 94.69 94 PRO A CA 1
ATOM 661 C C . PRO A 1 94 ? -3.011 -6.135 10.408 1.00 94.69 94 PRO A C 1
ATOM 663 O O . PRO A 1 94 ? -2.172 -6.081 11.309 1.00 94.69 94 PRO A O 1
ATOM 666 N N . VAL A 1 95 ? -3.046 -5.268 9.405 1.00 95.81 95 VAL A N 1
ATOM 667 C CA . VAL A 1 95 ? -2.110 -4.160 9.237 1.00 95.81 95 VAL A CA 1
ATOM 668 C C . VAL A 1 95 ? -2.903 -2.878 9.098 1.00 95.81 95 VAL A C 1
ATOM 670 O O . VAL A 1 95 ? -3.927 -2.829 8.414 1.00 95.81 95 VAL A O 1
ATOM 673 N N . TYR A 1 96 ? -2.423 -1.843 9.770 1.00 96.31 96 TYR A N 1
ATOM 674 C CA . TYR A 1 96 ? -3.110 -0.579 9.943 1.00 96.31 96 TYR A CA 1
ATOM 675 C C . TYR A 1 96 ? -2.277 0.567 9.377 1.00 96.31 96 TYR A C 1
ATOM 677 O O . TYR A 1 96 ? -1.057 0.606 9.529 1.00 96.31 96 TYR A O 1
ATOM 685 N N . PHE A 1 97 ? -2.957 1.506 8.732 1.00 95.81 97 PHE A N 1
ATOM 686 C CA . PHE A 1 97 ? -2.411 2.754 8.235 1.00 95.81 97 PHE A CA 1
ATOM 687 C C . PHE A 1 97 ? -2.349 3.792 9.355 1.00 95.81 97 PHE A C 1
ATOM 689 O O . PHE A 1 97 ? -3.359 4.088 10.007 1.00 95.81 97 PHE A O 1
ATOM 696 N N . VAL A 1 98 ? -1.162 4.357 9.550 1.00 95.12 98 VAL A N 1
ATOM 697 C CA . VAL A 1 98 ? -0.892 5.431 10.503 1.00 95.12 98 VAL A CA 1
ATOM 698 C C . VAL A 1 98 ? -1.069 6.761 9.777 1.00 95.12 98 VAL A C 1
ATOM 700 O O . VAL A 1 98 ? -0.210 7.193 9.014 1.00 95.12 98 VAL A O 1
ATOM 703 N N . ALA A 1 99 ? -2.198 7.435 10.004 1.00 89.88 99 ALA A N 1
ATOM 704 C CA . ALA A 1 99 ? -2.532 8.661 9.272 1.00 89.88 99 ALA A CA 1
ATOM 705 C C . ALA A 1 99 ? -1.549 9.820 9.517 1.00 89.88 99 ALA A C 1
ATOM 707 O O . ALA A 1 99 ? -1.430 10.705 8.676 1.00 89.88 99 ALA A O 1
ATOM 708 N N . ALA A 1 100 ? -0.848 9.810 10.655 1.00 88.25 100 ALA A N 1
ATOM 709 C CA . ALA A 1 100 ? 0.089 10.863 11.032 1.00 88.25 100 ALA A CA 1
ATOM 710 C C . ALA A 1 100 ? 1.321 10.944 10.114 1.00 88.25 100 ALA A C 1
ATOM 712 O O . ALA A 1 100 ? 1.819 12.039 9.869 1.00 88.25 100 ALA A O 1
ATOM 713 N N . ASP A 1 101 ? 1.815 9.807 9.617 1.00 88.50 101 ASP A N 1
ATOM 714 C CA . ASP A 1 101 ? 3.062 9.732 8.844 1.00 88.50 101 ASP A CA 1
ATOM 715 C C . ASP A 1 101 ? 2.963 8.870 7.571 1.00 88.50 101 ASP A C 1
ATOM 717 O O . ASP A 1 101 ? 3.930 8.760 6.817 1.00 88.50 101 ASP A O 1
ATOM 721 N N . GLY A 1 102 ? 1.799 8.274 7.303 1.00 88.56 102 GLY A N 1
ATOM 722 C CA . GLY A 1 102 ? 1.562 7.425 6.138 1.00 88.56 102 GLY A CA 1
ATOM 723 C C . GLY A 1 102 ? 2.250 6.059 6.204 1.00 88.56 102 GLY A C 1
ATOM 724 O O . GLY A 1 102 ? 2.365 5.382 5.179 1.00 88.56 102 GLY A O 1
ATOM 725 N N . THR A 1 103 ? 2.735 5.648 7.380 1.00 93.88 103 THR A N 1
ATOM 726 C CA . THR A 1 103 ? 3.371 4.341 7.576 1.00 93.88 103 THR A CA 1
ATOM 727 C C . THR A 1 103 ? 2.349 3.236 7.851 1.00 93.88 103 THR A C 1
ATOM 729 O O . THR A 1 103 ? 1.173 3.486 8.125 1.00 93.88 103 THR A O 1
ATOM 732 N N . LEU A 1 104 ? 2.801 1.981 7.760 1.00 95.44 104 LEU A N 1
ATOM 733 C CA . LEU A 1 104 ? 2.009 0.809 8.125 1.00 95.44 104 LEU A CA 1
ATOM 734 C C . LEU A 1 104 ? 2.499 0.218 9.447 1.00 95.44 104 LEU A C 1
ATOM 736 O O . LEU A 1 104 ? 3.701 0.161 9.709 1.00 95.44 104 LEU A O 1
ATOM 740 N N . SER A 1 105 ? 1.567 -0.261 10.264 1.00 95.94 105 SER A N 1
ATOM 741 C CA . SER A 1 105 ? 1.830 -0.803 11.597 1.00 95.94 105 SER A CA 1
ATOM 742 C C . SER A 1 105 ? 0.954 -2.018 11.893 1.00 95.94 105 SER A C 1
ATOM 744 O O . SER A 1 105 ? -0.165 -2.118 11.396 1.00 95.94 105 SER A O 1
ATOM 746 N N . ILE A 1 106 ? 1.432 -2.929 12.744 1.00 95.12 106 ILE A N 1
ATOM 747 C CA . ILE A 1 106 ? 0.595 -4.002 13.317 1.00 95.12 106 ILE A CA 1
ATOM 748 C C . ILE A 1 106 ? -0.283 -3.515 14.486 1.00 95.12 106 ILE A C 1
ATOM 750 O O . ILE A 1 106 ? -1.127 -4.255 14.986 1.00 95.12 106 ILE A O 1
ATOM 754 N N . THR A 1 107 ? -0.093 -2.276 14.946 1.00 94.38 107 THR A N 1
ATOM 755 C CA . THR A 1 107 ? -0.838 -1.705 16.075 1.00 94.38 107 THR A CA 1
ATOM 756 C C . THR A 1 107 ? -2.159 -1.099 15.610 1.00 94.38 107 THR A C 1
ATOM 758 O O . THR A 1 107 ? -2.164 -0.153 14.824 1.00 94.38 107 THR A O 1
ATOM 761 N N . ALA A 1 108 ? -3.273 -1.586 16.163 1.00 92.00 108 ALA A N 1
ATOM 762 C CA . ALA A 1 108 ? -4.618 -1.115 15.827 1.00 92.00 108 ALA A CA 1
ATOM 763 C C . ALA A 1 108 ? -4.980 0.247 16.442 1.00 92.00 108 ALA A C 1
ATOM 765 O O . ALA A 1 108 ? -5.665 1.051 15.817 1.00 92.00 108 ALA A O 1
ATOM 766 N N . THR A 1 109 ? -4.560 0.506 17.683 1.00 93.69 109 THR A N 1
ATOM 767 C CA . THR A 1 109 ? -5.037 1.650 18.474 1.00 93.69 109 THR A CA 1
ATOM 768 C C . THR A 1 109 ? -4.778 2.982 17.770 1.00 93.69 109 THR A C 1
ATOM 770 O O . THR A 1 109 ? -3.627 3.360 17.568 1.00 93.69 109 THR A O 1
ATOM 773 N N . GLY A 1 110 ? -5.853 3.698 17.425 1.00 89.06 110 GLY A N 1
ATOM 774 C CA . GLY A 1 110 ? -5.791 5.004 16.756 1.00 89.06 110 GLY A CA 1
ATOM 775 C C . GLY A 1 110 ? -5.463 4.958 15.257 1.00 89.06 110 GLY A C 1
ATOM 776 O O . GLY A 1 110 ? -5.419 6.013 14.631 1.00 89.06 110 GLY A O 1
ATOM 777 N N . ASN A 1 111 ? -5.273 3.769 14.676 1.00 94.38 111 ASN A N 1
ATOM 778 C CA . ASN A 1 111 ? -4.922 3.579 13.269 1.00 94.38 111 ASN A CA 1
ATOM 779 C C . ASN A 1 111 ? -6.086 2.969 12.479 1.00 94.38 111 ASN A C 1
ATOM 781 O O . ASN A 1 111 ? -6.976 2.325 13.034 1.00 94.38 111 ASN A O 1
ATOM 785 N N . THR A 1 112 ? -6.080 3.158 11.159 1.00 94.75 112 THR A N 1
ATOM 786 C CA . THR A 1 112 ? -7.162 2.660 10.291 1.00 94.75 112 THR A CA 1
ATOM 787 C C . THR A 1 112 ? -6.761 1.342 9.653 1.00 94.75 112 THR A C 1
ATOM 789 O O . THR A 1 112 ? -5.629 1.207 9.205 1.00 94.75 112 THR A O 1
ATOM 792 N N . TYR A 1 113 ? -7.660 0.359 9.597 1.00 95.06 113 TYR A N 1
ATOM 793 C CA . TYR A 1 113 ? -7.365 -0.913 8.936 1.00 95.06 113 TYR A CA 1
ATOM 794 C C . TYR A 1 113 ? -6.981 -0.690 7.467 1.00 95.06 113 TYR A C 1
ATOM 796 O O . TYR A 1 113 ? -7.675 0.017 6.739 1.00 95.06 113 TYR A O 1
ATOM 804 N N . PHE A 1 114 ? -5.869 -1.294 7.054 1.00 95.38 114 PHE A N 1
ATOM 805 C CA . PHE A 1 114 ? -5.322 -1.166 5.708 1.00 95.38 114 PHE A CA 1
ATOM 806 C C . PHE A 1 114 ? -5.404 -2.482 4.928 1.00 95.38 114 PHE A C 1
ATOM 808 O O . PHE A 1 114 ? -5.725 -2.494 3.745 1.00 95.38 114 PHE A O 1
ATOM 815 N N . GLY A 1 115 ? -5.132 -3.609 5.578 1.00 94.81 115 GLY A N 1
ATOM 816 C CA . GLY A 1 115 ? -5.149 -4.914 4.930 1.00 94.81 115 GLY A CA 1
ATOM 817 C C . GLY A 1 115 ? -4.636 -6.011 5.848 1.00 94.81 115 GLY A C 1
ATOM 818 O O . GLY A 1 115 ? -4.508 -5.817 7.056 1.00 94.81 115 GLY A O 1
ATOM 819 N N . VAL A 1 116 ? -4.300 -7.158 5.266 1.00 94.56 116 VAL A N 1
ATOM 820 C CA . VAL A 1 116 ? -3.712 -8.287 6.001 1.00 94.56 116 VAL A CA 1
ATOM 821 C C . VAL A 1 116 ? -2.364 -8.678 5.432 1.00 94.56 116 VAL A C 1
ATOM 823 O O . VAL A 1 116 ? -2.141 -8.608 4.221 1.00 94.56 116 VAL A O 1
ATOM 826 N N . VAL A 1 117 ? -1.480 -9.161 6.301 1.00 93.62 117 VAL A N 1
ATOM 827 C CA . VAL A 1 117 ? -0.270 -9.866 5.875 1.00 93.62 117 VAL A CA 1
ATOM 828 C C . VAL A 1 117 ? -0.675 -11.089 5.053 1.00 93.62 117 VAL A C 1
ATOM 830 O O . VAL A 1 117 ? -1.488 -11.903 5.486 1.00 93.62 117 VAL A O 1
ATOM 833 N N . ASN A 1 118 ? -0.114 -11.215 3.856 1.00 91.88 118 ASN A N 1
ATOM 834 C CA . ASN A 1 118 ? -0.417 -12.279 2.909 1.00 91.88 118 ASN A CA 1
ATOM 835 C C . ASN A 1 118 ? 0.881 -12.824 2.313 1.00 91.88 118 ASN A C 1
ATOM 837 O O . ASN A 1 118 ? 1.273 -12.433 1.214 1.00 91.88 118 ASN A O 1
ATOM 841 N N . GLU A 1 119 ? 1.568 -13.691 3.058 1.00 88.69 119 GLU A N 1
ATOM 842 C CA . GLU A 1 119 ? 2.811 -14.320 2.602 1.00 88.69 119 GLU A CA 1
ATOM 843 C C . GLU A 1 119 ? 2.475 -15.497 1.679 1.00 88.69 119 GLU A C 1
ATOM 845 O O . GLU A 1 119 ? 1.940 -16.507 2.146 1.00 88.69 119 GLU A O 1
ATOM 850 N N . PRO A 1 120 ? 2.739 -15.400 0.365 1.00 78.19 120 PRO A N 1
ATOM 851 C CA . PRO A 1 120 ? 2.499 -16.522 -0.524 1.00 78.19 120 PRO A CA 1
ATOM 852 C C . PRO A 1 120 ? 3.488 -17.655 -0.258 1.00 78.19 120 PRO A C 1
ATOM 854 O O . PRO A 1 120 ? 4.572 -17.457 0.296 1.00 78.19 120 PRO A O 1
ATOM 857 N N . SER A 1 121 ? 3.134 -18.849 -0.729 1.00 80.38 121 SER A N 1
ATOM 858 C CA . SER A 1 121 ? 4.038 -19.995 -0.673 1.00 80.38 121 SER A CA 1
ATOM 859 C C . SER A 1 121 ? 5.381 -19.663 -1.334 1.00 80.38 121 SER A C 1
ATOM 861 O O . SER A 1 121 ? 5.422 -19.139 -2.447 1.00 80.38 121 SER A O 1
ATOM 863 N N . GLY A 1 122 ? 6.477 -19.943 -0.625 1.00 78.06 122 GLY A N 1
ATOM 864 C CA . GLY A 1 122 ? 7.838 -19.669 -1.091 1.00 78.06 122 GLY A CA 1
ATOM 865 C C . GLY A 1 122 ? 8.306 -18.217 -0.937 1.00 78.06 122 GLY A C 1
ATOM 866 O O . GLY A 1 122 ? 9.419 -17.906 -1.360 1.00 78.06 122 GLY A O 1
ATOM 867 N N . TYR A 1 123 ? 7.513 -17.326 -0.329 1.00 82.44 123 TYR A N 1
ATOM 868 C CA . TYR A 1 123 ? 7.964 -15.968 -0.034 1.00 82.44 123 TYR A CA 1
ATOM 869 C C . TYR A 1 123 ? 9.117 -15.958 0.972 1.00 82.44 123 TYR A C 1
ATOM 871 O O . TYR A 1 123 ? 9.029 -16.536 2.054 1.00 82.44 123 TYR A O 1
ATOM 879 N N . LEU A 1 124 ? 10.192 -15.249 0.633 1.00 83.19 124 LEU A N 1
ATOM 880 C CA . LEU A 1 124 ? 11.324 -15.051 1.530 1.00 83.19 124 LEU A CA 1
ATOM 881 C C . LEU A 1 124 ? 11.113 -13.778 2.344 1.00 83.19 124 LEU A C 1
ATOM 883 O O . LEU A 1 124 ? 11.262 -12.671 1.828 1.00 83.19 124 LEU A O 1
ATOM 887 N N . VAL A 1 125 ? 10.804 -13.952 3.626 1.00 81.25 125 VAL A N 1
ATOM 888 C CA . VAL A 1 125 ? 10.605 -12.858 4.578 1.00 81.25 125 VAL A CA 1
ATOM 889 C C . VAL A 1 125 ? 11.898 -12.061 4.778 1.00 81.25 125 VAL A C 1
ATOM 891 O O . VAL A 1 125 ? 12.958 -12.625 5.046 1.00 81.25 125 VAL A O 1
ATOM 894 N N . ARG A 1 126 ? 11.811 -10.728 4.680 1.00 81.19 126 ARG A N 1
ATOM 895 C CA . ARG A 1 126 ? 12.960 -9.813 4.805 1.00 81.19 126 ARG A CA 1
ATOM 896 C C . ARG A 1 126 ? 12.731 -8.798 5.918 1.00 81.19 126 ARG A C 1
ATOM 898 O O . ARG A 1 126 ? 12.077 -7.778 5.715 1.00 81.19 126 ARG A O 1
ATOM 905 N N . GLY A 1 127 ? 13.294 -9.054 7.098 1.00 84.94 127 GLY A N 1
ATOM 906 C CA . GLY A 1 127 ? 13.249 -8.111 8.221 1.00 84.94 127 GLY A CA 1
ATOM 907 C C . GLY A 1 127 ? 11.816 -7.710 8.590 1.00 84.94 127 GLY A C 1
ATOM 908 O O . GLY A 1 127 ? 11.013 -8.572 8.942 1.00 84.94 127 GLY A O 1
ATOM 909 N N . THR A 1 128 ? 11.495 -6.418 8.486 1.00 89.00 128 THR A N 1
ATOM 910 C CA . THR A 1 128 ? 10.168 -5.836 8.775 1.00 89.00 128 THR A CA 1
ATOM 911 C C . THR A 1 128 ? 9.262 -5.709 7.546 1.00 89.00 128 THR A C 1
ATOM 913 O O . THR A 1 128 ? 8.135 -5.232 7.661 1.00 89.00 128 THR A O 1
ATOM 916 N N . VAL A 1 129 ? 9.734 -6.107 6.362 1.00 91.00 129 VAL A N 1
ATOM 917 C CA . VAL A 1 129 ? 8.958 -6.016 5.122 1.00 91.00 129 VAL A CA 1
ATOM 918 C C . VAL A 1 129 ? 8.043 -7.228 5.000 1.00 91.00 129 VAL A C 1
ATOM 920 O O . VAL A 1 129 ? 8.502 -8.366 5.138 1.00 91.00 129 VAL A O 1
ATOM 923 N N . ARG A 1 130 ? 6.750 -6.998 4.760 1.00 91.50 130 ARG A N 1
ATOM 924 C CA . ARG A 1 130 ? 5.777 -8.066 4.493 1.00 91.50 130 ARG A CA 1
ATOM 925 C C . ARG A 1 130 ? 4.886 -7.729 3.298 1.00 91.50 130 ARG A C 1
ATOM 927 O O . ARG A 1 130 ? 4.576 -6.557 3.093 1.00 91.50 130 ARG A O 1
ATOM 934 N N . PRO A 1 131 ? 4.435 -8.740 2.544 1.00 93.06 131 PRO A N 1
ATOM 935 C CA . PRO A 1 131 ? 3.390 -8.598 1.541 1.00 93.06 131 PRO A CA 1
ATOM 936 C C . PRO A 1 131 ? 2.036 -8.351 2.213 1.00 93.06 131 PRO A C 1
ATOM 938 O O . PRO A 1 131 ? 1.618 -9.110 3.086 1.00 93.06 131 PRO A O 1
ATOM 941 N N . ILE A 1 132 ? 1.345 -7.296 1.794 1.00 93.44 132 ILE A N 1
ATOM 942 C CA . ILE A 1 132 ? 0.052 -6.865 2.323 1.00 93.44 132 ILE A CA 1
ATOM 943 C C . ILE A 1 132 ? -1.002 -6.971 1.246 1.00 93.44 132 ILE A C 1
ATOM 945 O O . ILE A 1 132 ? -0.880 -6.339 0.197 1.00 93.44 132 ILE A O 1
ATOM 949 N N . LYS A 1 133 ? -2.047 -7.749 1.521 1.00 93.88 133 LYS A N 1
ATOM 950 C CA . LYS A 1 133 ? -3.225 -7.847 0.669 1.00 93.88 133 LYS A CA 1
ATOM 951 C C . LYS A 1 133 ? -4.225 -6.757 1.042 1.00 93.88 133 LYS A C 1
ATOM 953 O O . LYS A 1 133 ? -4.651 -6.679 2.194 1.00 93.88 133 LYS A O 1
ATOM 958 N N . ILE A 1 134 ? -4.613 -5.963 0.049 1.00 93.25 134 ILE A N 1
ATOM 959 C CA . ILE A 1 134 ? -5.637 -4.916 0.151 1.00 93.25 134 ILE A CA 1
ATOM 960 C C . ILE A 1 134 ? -6.853 -5.267 -0.714 1.00 93.25 134 ILE A C 1
ATOM 962 O O . ILE A 1 134 ? -6.776 -6.138 -1.587 1.00 93.25 134 ILE A O 1
ATOM 966 N N . GLY A 1 135 ? -7.987 -4.613 -0.460 1.00 84.31 135 GLY A N 1
ATOM 967 C CA . GLY A 1 135 ? -9.233 -4.873 -1.191 1.00 84.31 135 GLY A CA 1
ATOM 968 C C . GLY A 1 135 ? -9.912 -6.199 -0.829 1.00 84.31 135 GLY A C 1
ATOM 969 O O . GLY A 1 135 ? -10.819 -6.640 -1.528 1.00 84.31 135 GLY A O 1
ATOM 970 N N . VAL A 1 136 ? -9.483 -6.841 0.262 1.00 64.88 136 VAL A N 1
ATOM 971 C CA . VAL A 1 136 ? -10.267 -7.883 0.9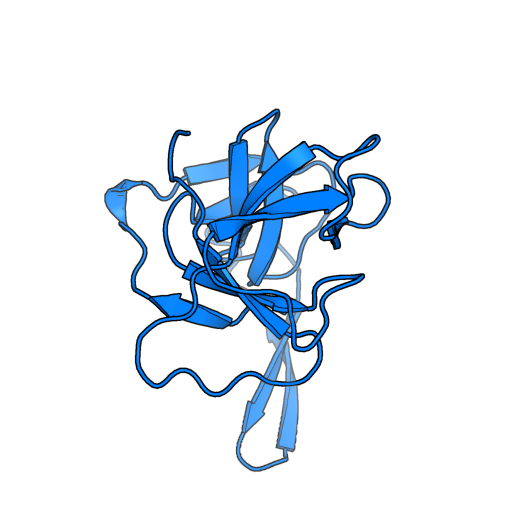27 1.00 64.88 136 VAL A CA 1
ATOM 972 C C . VAL A 1 136 ? -11.252 -7.197 1.862 1.00 64.88 136 VAL A C 1
ATOM 974 O O . VAL A 1 136 ? -10.851 -6.586 2.851 1.00 64.88 136 VAL A O 1
ATOM 977 N N . THR A 1 137 ? -12.538 -7.248 1.532 1.00 51.03 137 THR A N 1
ATOM 978 C CA . THR A 1 137 ? -13.579 -7.018 2.533 1.00 51.03 137 THR A CA 1
ATOM 979 C C . THR A 1 137 ? -13.400 -8.062 3.635 1.00 51.03 137 THR A C 1
ATOM 981 O O . THR A 1 137 ? -13.259 -9.250 3.336 1.00 51.03 137 THR A O 1
ATOM 984 N N . ALA A 1 138 ? -13.313 -7.596 4.882 1.00 41.12 138 ALA A N 1
ATOM 985 C CA . ALA A 1 138 ? -13.458 -8.448 6.058 1.00 41.12 138 ALA A CA 1
ATOM 986 C C . ALA A 1 138 ? -14.900 -8.960 6.160 1.00 41.12 138 ALA A C 1
ATOM 988 O O . ALA A 1 138 ? -15.810 -8.214 5.724 1.00 41.12 138 ALA A O 1
#

Radius of gyration: 14.86 Å; Cα contacts (8 Å, |Δi|>4): 334; chains: 1; bounding box: 37×38×36 Å

pLDDT: mean 85.64, std 9.74, range [41.12, 96.31]

Foldseek 3Di:
DKAFPWDFDPVPKDKDQAPDFDCFQAWGDDPLQTWGFHQTFAPDWDWDADPNDIDTRHGGDNVPDPRRITTIRRWGKIKFQEPPDDPPQDWFQWWWADPVPRHIYSDDPPTHTHFTFDQDPPRDDDGRITIGTGPDDD

Mean predicted aligned error: 6.44 Å

Secondary structure (DSSP, 8-state):
-PPEEE---GGG-EEEE-SS---TT-EEEETTEEEEESS-STT-EEEEEETTEEEEEEEP--TT--TTEEEEE-SEEEEEEEET--TT--TT-EEEEETTTTEEES--TT-EEEEEE---TT---BTTEEEEEES---

Solvent-accessible surface area (backbone atoms only — not comparable to full-atom values): 7726 Å² total; per-residue (Å²): 122,35,48,78,75,44,79,53,56,76,91,59,50,44,78,44,81,47,98,58,80,40,54,47,31,34,67,45,69,64,87,82,45,38,34,31,26,62,48,15,14,43,89,37,60,46,68,51,72,58,98,88,45,74,51,68,68,45,74,45,75,44,87,88,51,53,72,36,24,23,42,25,37,36,41,29,27,30,29,37,67,29,50,86,46,46,95,84,64,49,69,69,44,60,31,13,37,35,84,91,78,55,46,37,24,61,58,58,85,98,32,44,73,38,34,26,32,50,70,56,93,89,62,80,82,52,81,37,38,44,33,32,33,30,65,71,82,128